Protein AF-A0A0B1SMQ4-F1 (afdb_monomer)

Sequence (49 aa):
MRIETDFELKKALMAMNITDMFSNEADLSGISESFPLNVSNATHRALIE

Radius of gyration: 14.46 Å; Cα contacts (8 Å, |Δi|>4): 65; chains: 1; bounding box: 33×20×36 Å

Organism: Oesophagostomum dentatum (NCBI:txid61180)

Nearest PDB structures (foldseek):
  8r21-assembly1_A  TM=9.644E-01  e=3.039E-03  Homo sapiens
  3dru-assembly3_C  TM=9.609E-01  e=6.674E-03  Homo sapiens
  8pi2-assembly1_A  TM=9.491E-01  e=7.701E-03  Homo sapiens
  6i4v-assembly1_A  TM=9.505E-01  e=9.54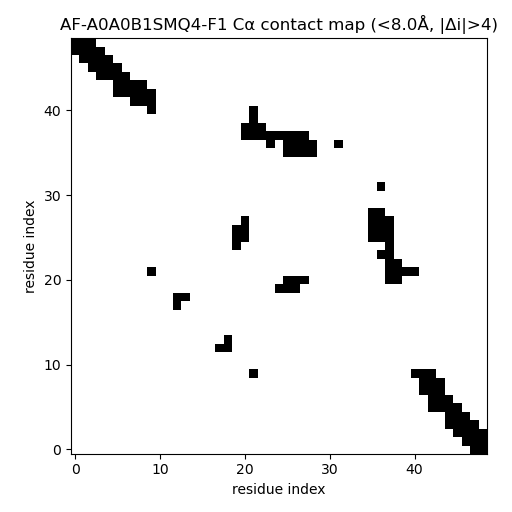3E-03  Homo sapiens
  2ol2-assembly2_B  TM=8.856E-01  e=8.885E-03  Homo sapiens

Mean predicted aligned error: 2.83 Å

InterPro domains:
  IPR023796 Serpin domain [PF00079] (2-49)
  IPR036186 Serpin superfamily [SSF56574] (2-49)
  IPR042178 Serpin superfamily, domain 1 [G3DSA:3.30.497.10] (1-49)

pLDDT: mean 96.59, std 2.44, range [84.12, 98.38]

Foldseek 3Di:
DKDKDKDQVQVVCVVVVVPCLCDQNNDPCVPPVPDRDHDVGDMDMDIDD

Solvent-accessible surface area (backbone atoms only — not comparabl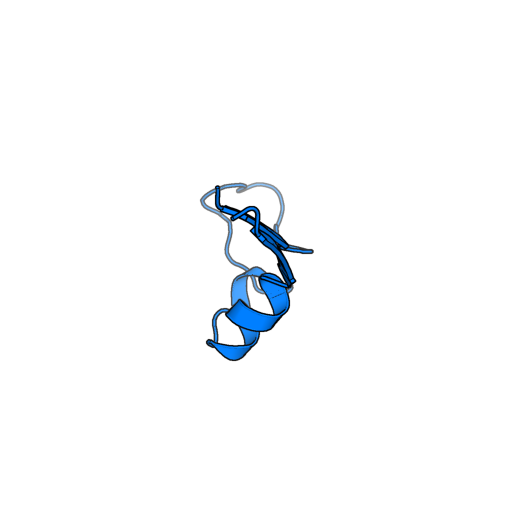e to full-atom values): 3086 Å² total; per-residue (Å²): 107,83,46,77,50,79,41,65,41,46,64,54,38,40,76,70,71,58,43,52,55,62,37,95,78,18,86,42,54,96,79,36,81,88,51,92,47,58,44,90,74,47,75,45,74,51,76,45,107

Structure (mmCIF, N/CA/C/O backbone):
data_AF-A0A0B1SMQ4-F1
#
_entry.id   AF-A0A0B1SMQ4-F1
#
loop_
_atom_site.group_PDB
_atom_site.id
_atom_site.type_symbol
_atom_site.label_atom_id
_atom_site.label_alt_id
_atom_site.label_comp_id
_atom_site.label_asym_id
_atom_site.label_entity_id
_atom_site.label_seq_id
_atom_site.pdbx_PDB_ins_code
_atom_site.Cartn_x
_atom_site.Cartn_y
_atom_site.Cartn_z
_atom_site.occupancy
_atom_site.B_iso_or_equiv
_atom_site.auth_seq_id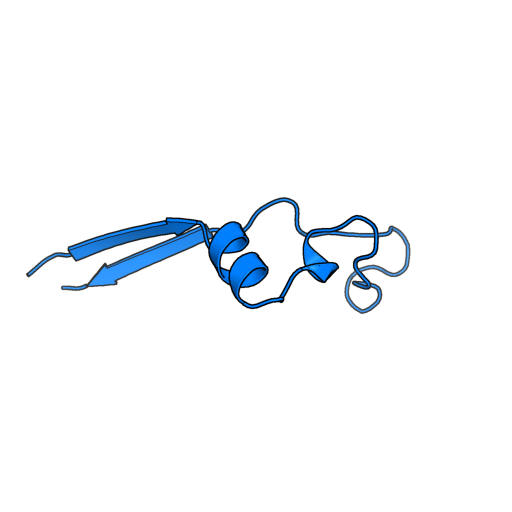
_atom_site.auth_comp_id
_atom_site.auth_asym_id
_atom_site.auth_atom_id
_atom_site.pdbx_PDB_model_num
ATOM 1 N N . MET A 1 1 ? -18.401 8.570 22.059 1.00 84.12 1 MET A N 1
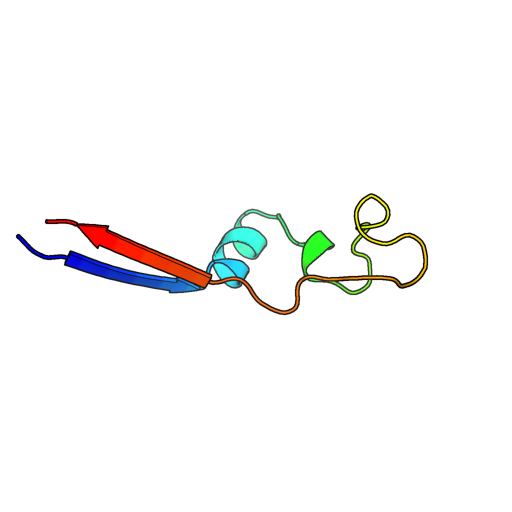ATOM 2 C CA . MET A 1 1 ? -17.700 7.327 22.476 1.00 84.12 1 MET A CA 1
ATOM 3 C C . MET A 1 1 ? -16.392 7.361 21.731 1.00 84.12 1 MET A C 1
ATOM 5 O O . MET A 1 1 ? -16.453 7.384 20.515 1.00 84.12 1 MET A O 1
ATOM 9 N N . ARG A 1 2 ? -15.244 7.390 22.412 1.00 92.06 2 ARG A N 1
ATOM 10 C CA . ARG A 1 2 ? -13.968 7.481 21.700 1.00 92.06 2 ARG A CA 1
ATOM 11 C C . ARG A 1 2 ? -13.489 6.095 21.264 1.00 92.06 2 ARG A C 1
ATOM 13 O O . ARG A 1 2 ? -13.271 5.245 22.125 1.00 92.06 2 ARG A O 1
ATOM 20 N N . ILE A 1 3 ? -13.315 5.882 19.961 1.00 96.25 3 ILE A N 1
ATOM 21 C CA . ILE A 1 3 ? -12.717 4.667 19.383 1.00 96.25 3 ILE A CA 1
ATOM 22 C C . ILE A 1 3 ? -11.447 5.063 18.633 1.00 96.25 3 ILE A C 1
ATOM 24 O O . ILE A 1 3 ? -11.479 5.979 17.818 1.00 96.25 3 ILE A O 1
ATOM 28 N N . GLU A 1 4 ? -10.349 4.354 18.885 1.00 97.12 4 GLU A N 1
ATOM 29 C CA . GLU A 1 4 ? -9.077 4.508 18.177 1.00 97.12 4 GLU A CA 1
ATOM 30 C C . GLU A 1 4 ? -8.661 3.152 17.599 1.00 97.12 4 GLU A C 1
ATOM 32 O O . GLU A 1 4 ? -8.744 2.132 18.286 1.00 97.12 4 GLU A O 1
ATOM 37 N N . THR A 1 5 ? -8.276 3.129 16.323 1.00 96.94 5 THR A N 1
ATOM 38 C CA . THR A 1 5 ? -7.902 1.898 15.613 1.00 96.94 5 THR A CA 1
ATOM 39 C C . THR A 1 5 ? -6.672 2.123 14.752 1.00 96.94 5 THR A C 1
ATOM 41 O O . THR A 1 5 ? -6.591 3.124 14.042 1.00 96.94 5 THR A O 1
ATOM 44 N N . ASP A 1 6 ? -5.759 1.158 14.787 1.00 97.06 6 ASP A N 1
ATOM 45 C CA . ASP A 1 6 ? -4.641 1.027 13.859 1.00 97.06 6 ASP A CA 1
ATOM 46 C C . ASP A 1 6 ? -4.861 -0.209 12.985 1.00 97.06 6 ASP A C 1
ATOM 48 O O . ASP A 1 6 ? -5.350 -1.244 13.444 1.00 97.06 6 ASP A O 1
ATOM 52 N N . PHE A 1 7 ? -4.498 -0.103 11.713 1.00 96.19 7 PHE A N 1
ATOM 53 C CA . PHE A 1 7 ? -4.740 -1.136 10.722 1.00 96.19 7 PHE A CA 1
ATOM 54 C C . PHE A 1 7 ? -3.541 -1.300 9.787 1.00 96.19 7 PHE A C 1
ATOM 56 O O . PHE A 1 7 ? -3.014 -0.335 9.219 1.00 96.19 7 PHE A O 1
ATOM 63 N N . GLU A 1 8 ? -3.116 -2.552 9.612 1.00 97.12 8 GLU A N 1
ATOM 64 C CA . GLU A 1 8 ? -2.017 -2.943 8.726 1.00 97.12 8 GLU A CA 1
ATOM 65 C C . GLU A 1 8 ? -2.467 -2.894 7.259 1.00 97.12 8 GLU A C 1
ATOM 67 O O . GLU A 1 8 ? -2.714 -3.917 6.613 1.00 97.12 8 GLU A O 1
ATOM 72 N N . LEU A 1 9 ? -2.569 -1.675 6.727 1.00 98.38 9 LEU A N 1
ATOM 73 C CA . LEU A 1 9 ? -3.124 -1.404 5.404 1.00 98.38 9 LEU A CA 1
ATOM 74 C C . LEU A 1 9 ? -2.418 -2.198 4.296 1.00 98.38 9 LEU A C 1
ATOM 76 O O . LEU A 1 9 ? -3.095 -2.743 3.428 1.00 98.38 9 LEU A O 1
ATOM 80 N N . LYS A 1 10 ? -1.086 -2.351 4.355 1.00 98.12 10 LYS A N 1
ATOM 81 C CA . LYS A 1 10 ? -0.340 -3.188 3.396 1.00 98.12 10 LYS A CA 1
ATOM 82 C C . LYS A 1 10 ? -0.909 -4.609 3.301 1.00 98.12 10 LYS A C 1
ATOM 84 O O . LYS A 1 10 ? -1.158 -5.090 2.200 1.00 98.12 10 LYS A O 1
ATOM 89 N N . LYS A 1 11 ? -1.142 -5.279 4.437 1.00 98.12 11 LYS A N 1
ATOM 90 C CA . LYS A 1 11 ? -1.637 -6.668 4.444 1.00 98.12 11 LYS A CA 1
ATOM 91 C C . LYS A 1 11 ? -3.045 -6.761 3.864 1.00 98.12 11 LYS A C 1
ATOM 93 O O . LYS A 1 11 ? -3.332 -7.679 3.102 1.00 98.12 11 LYS A O 1
ATOM 98 N N . ALA A 1 12 ? -3.899 -5.798 4.194 1.00 98.25 12 ALA A N 1
ATOM 99 C CA . ALA A 1 12 ? -5.263 -5.757 3.687 1.00 98.25 12 ALA A CA 1
ATOM 100 C C . ALA A 1 12 ? -5.322 -5.528 2.173 1.00 98.25 12 ALA A C 1
ATOM 102 O O . ALA A 1 12 ? -6.022 -6.256 1.477 1.00 98.25 12 ALA A O 1
ATOM 103 N N . LEU A 1 13 ? -4.547 -4.572 1.654 1.00 98.38 13 LEU A N 1
ATOM 104 C CA . LEU A 1 13 ? -4.484 -4.291 0.219 1.00 98.38 13 LEU A CA 1
ATOM 105 C C . LEU A 1 13 ? -3.935 -5.491 -0.566 1.00 98.38 13 LEU A C 1
ATOM 107 O O . LEU A 1 13 ? -4.511 -5.861 -1.588 1.00 98.38 13 LEU A O 1
ATOM 111 N N . MET A 1 14 ? -2.907 -6.172 -0.047 1.00 98.00 14 MET A N 1
ATOM 112 C CA . MET A 1 14 ? -2.406 -7.411 -0.654 1.00 98.00 14 MET A CA 1
ATOM 113 C C . MET A 1 14 ? -3.470 -8.517 -0.683 1.00 98.00 14 MET A C 1
ATOM 115 O O . MET A 1 14 ? -3.617 -9.192 -1.698 1.00 98.00 14 MET A O 1
ATOM 119 N N . ALA A 1 15 ? -4.257 -8.678 0.388 1.00 98.31 15 ALA A N 1
ATOM 120 C CA . ALA A 1 15 ? -5.374 -9.629 0.419 1.00 98.31 15 ALA A CA 1
ATOM 121 C C . ALA A 1 15 ? -6.500 -9.268 -0.573 1.00 98.31 15 ALA A C 1
ATOM 123 O O . ALA A 1 15 ? -7.243 -10.144 -1.007 1.00 98.31 15 ALA A O 1
ATOM 124 N N . MET A 1 16 ? -6.601 -7.993 -0.961 1.00 98.19 16 MET A N 1
ATOM 125 C CA . MET A 1 16 ? -7.498 -7.488 -2.007 1.00 98.19 16 MET A CA 1
ATOM 126 C C . MET A 1 16 ? -6.876 -7.521 -3.414 1.00 98.19 16 MET A C 1
ATOM 128 O O . MET A 1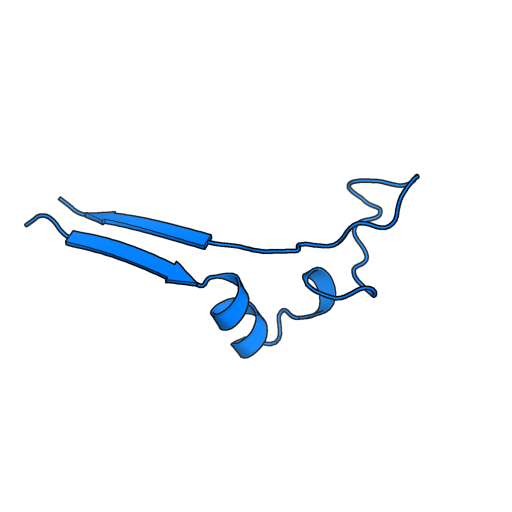 16 ? -7.430 -6.928 -4.338 1.00 98.19 16 MET A O 1
ATOM 132 N N . ASN A 1 17 ? -5.746 -8.212 -3.592 1.00 98.25 17 ASN A N 1
ATOM 133 C CA . ASN A 1 17 ? -5.021 -8.341 -4.858 1.00 98.25 17 ASN A CA 1
ATOM 134 C C . ASN A 1 17 ? -4.375 -7.036 -5.372 1.00 98.25 17 ASN A C 1
ATOM 136 O O . ASN A 1 17 ? -4.060 -6.916 -6.553 1.00 98.25 17 ASN A O 1
ATOM 140 N N . ILE A 1 18 ? -4.143 -6.065 -4.482 1.00 98.19 18 ILE A N 1
ATOM 141 C CA . ILE A 1 18 ? -3.333 -4.869 -4.748 1.00 98.19 18 ILE A CA 1
ATOM 142 C C . ILE A 1 18 ? -1.917 -5.173 -4.252 1.00 98.19 18 ILE A C 1
ATOM 144 O O . ILE A 1 18 ? -1.549 -4.867 -3.116 1.00 98.19 18 ILE A O 1
ATOM 148 N N . THR A 1 19 ? -1.143 -5.864 -5.085 1.00 98.12 19 THR A N 1
ATOM 149 C CA . THR A 1 19 ? 0.163 -6.429 -4.708 1.00 98.12 19 THR A CA 1
ATOM 150 C C . THR A 1 19 ? 1.340 -5.710 -5.349 1.00 98.12 19 THR A C 1
ATOM 152 O O . THR A 1 19 ? 2.363 -5.529 -4.690 1.00 98.12 19 THR A O 1
ATOM 155 N N . ASP A 1 20 ? 1.189 -5.266 -6.596 1.00 98.19 20 ASP A N 1
ATOM 156 C CA . ASP A 1 20 ? 2.310 -4.850 -7.447 1.00 98.19 20 ASP A CA 1
ATOM 157 C C . ASP A 1 20 ? 3.091 -3.689 -6.836 1.00 98.19 20 ASP A C 1
ATOM 159 O O . ASP A 1 20 ? 4.314 -3.743 -6.746 1.00 98.19 20 ASP A O 1
ATOM 163 N N . MET A 1 21 ? 2.391 -2.695 -6.282 1.00 97.31 21 MET A N 1
ATOM 164 C CA . MET A 1 21 ? 3.019 -1.528 -5.652 1.00 97.31 21 MET A CA 1
ATOM 165 C C . MET A 1 21 ? 3.905 -1.860 -4.438 1.00 97.31 21 MET A C 1
ATOM 167 O O . MET A 1 21 ? 4.723 -1.034 -4.041 1.00 97.31 21 MET A O 1
ATOM 171 N N . PHE A 1 22 ? 3.742 -3.041 -3.832 1.00 98.12 22 PHE A N 1
ATOM 172 C CA . PHE A 1 22 ? 4.516 -3.504 -2.674 1.00 98.12 22 PHE A CA 1
ATOM 173 C C . PHE A 1 22 ? 5.661 -4.458 -3.046 1.00 98.12 22 PHE A C 1
ATOM 175 O O . PHE A 1 22 ? 6.310 -5.010 -2.151 1.00 98.12 22 PHE A O 1
ATOM 182 N N . SER A 1 23 ? 5.873 -4.686 -4.341 1.00 97.00 23 SER A N 1
ATOM 183 C CA . SER A 1 23 ? 6.846 -5.626 -4.898 1.00 97.00 23 SER A CA 1
ATOM 184 C C . SER A 1 23 ? 8.036 -4.892 -5.532 1.00 97.00 23 SER A C 1
ATOM 186 O O . SER A 1 23 ? 8.086 -3.662 -5.512 1.00 97.00 23 SER A O 1
ATOM 188 N N . ASN A 1 24 ? 9.023 -5.616 -6.060 1.00 95.56 24 ASN A N 1
ATOM 189 C CA . ASN A 1 24 ? 10.124 -4.986 -6.807 1.00 95.56 24 ASN A CA 1
ATOM 190 C C . ASN A 1 24 ? 9.720 -4.672 -8.258 1.00 95.56 24 ASN A C 1
ATOM 192 O O . ASN A 1 24 ? 10.440 -3.976 -8.967 1.00 95.56 24 ASN A O 1
ATOM 196 N N . GLU A 1 25 ? 8.565 -5.178 -8.675 1.00 95.12 25 GLU A N 1
ATOM 197 C CA . GLU A 1 25 ? 7.955 -5.040 -9.989 1.00 95.12 25 GLU A CA 1
ATOM 198 C C . GLU A 1 25 ? 7.004 -3.830 -10.061 1.00 95.12 25 GLU A C 1
ATOM 200 O O . GLU A 1 25 ? 6.331 -3.630 -11.070 1.00 95.12 25 GLU A O 1
ATOM 205 N N . ALA A 1 26 ? 6.933 -3.021 -8.997 1.00 97.62 26 ALA A N 1
ATOM 206 C CA . ALA A 1 26 ? 6.098 -1.829 -8.931 1.00 97.62 26 ALA A CA 1
ATOM 207 C C . ALA A 1 26 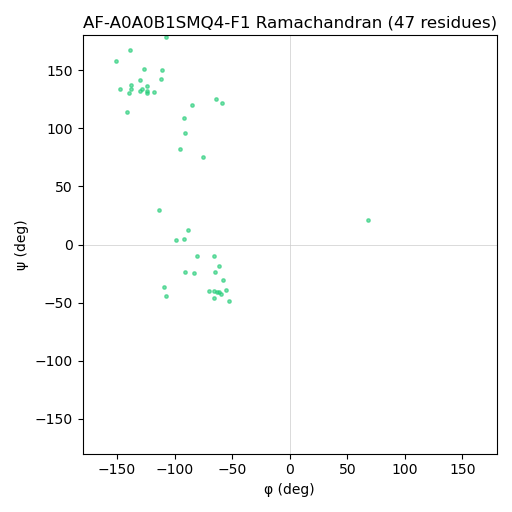? 6.453 -0.822 -10.040 1.00 97.62 26 ALA A C 1
ATOM 209 O O . ALA A 1 26 ? 7.574 -0.313 -10.095 1.00 97.62 26 ALA A O 1
ATOM 210 N N . ASP A 1 27 ? 5.476 -0.467 -10.878 1.00 96.88 27 ASP A N 1
ATOM 211 C CA . ASP A 1 27 ? 5.611 0.651 -11.812 1.00 96.88 27 ASP A CA 1
ATOM 212 C C . ASP A 1 27 ? 5.104 1.943 -11.162 1.00 96.88 27 ASP A C 1
ATOM 214 O O . ASP A 1 27 ? 3.908 2.241 -11.136 1.00 96.88 27 ASP A O 1
ATOM 218 N N . LEU A 1 28 ? 6.045 2.703 -10.606 1.00 97.25 28 LEU A N 1
ATOM 219 C CA . LEU A 1 28 ? 5.823 4.041 -10.056 1.00 97.25 28 LEU A CA 1
ATOM 220 C C . LEU A 1 28 ? 6.560 5.114 -10.878 1.00 97.25 28 LEU A C 1
ATOM 222 O O . LEU A 1 28 ? 6.951 6.153 -10.339 1.00 97.25 28 LEU A O 1
ATOM 226 N N . SER A 1 29 ? 6.742 4.879 -12.184 1.00 96.62 29 SER A N 1
ATOM 227 C CA . SER A 1 29 ? 7.436 5.798 -13.105 1.00 96.62 29 SER A CA 1
ATOM 228 C C . SER A 1 29 ? 6.805 7.193 -13.165 1.00 96.62 29 SER A C 1
ATOM 230 O O . SER A 1 29 ? 7.517 8.185 -13.285 1.00 96.62 29 SER A O 1
ATOM 232 N N . GLY A 1 30 ? 5.485 7.294 -12.962 1.00 97.12 30 GLY A N 1
ATOM 233 C CA . GLY A 1 30 ? 4.781 8.577 -12.840 1.00 97.12 30 GLY A CA 1
ATOM 234 C C . GLY A 1 30 ? 5.157 9.415 -11.606 1.00 97.12 30 GLY A C 1
ATOM 235 O O . GLY A 1 30 ? 4.745 10.569 -11.516 1.00 97.12 30 GLY A O 1
ATOM 236 N N . ILE A 1 31 ? 5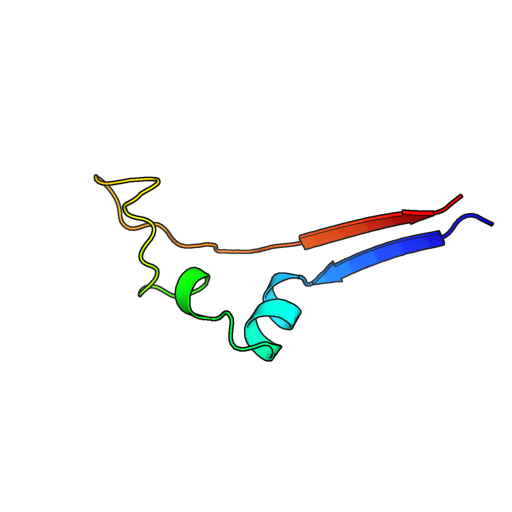.910 8.852 -10.653 1.00 97.06 31 ILE A N 1
ATOM 237 C CA . ILE A 1 31 ? 6.431 9.541 -9.458 1.00 97.06 31 ILE A CA 1
ATOM 238 C C . ILE A 1 31 ? 7.942 9.773 -9.584 1.00 97.06 31 ILE A C 1
ATOM 240 O O . ILE A 1 31 ? 8.429 10.852 -9.249 1.00 97.06 31 ILE A O 1
ATOM 244 N N . SER A 1 32 ? 8.687 8.760 -10.032 1.00 97.19 32 SER A N 1
ATOM 245 C CA . SER A 1 32 ? 10.145 8.800 -10.174 1.00 97.19 32 SER A CA 1
ATOM 246 C C . SER A 1 32 ? 10.571 8.068 -11.438 1.00 97.19 32 SER A C 1
ATOM 248 O O . SER A 1 32 ? 10.454 6.849 -11.527 1.00 97.19 32 SER A O 1
ATOM 250 N N . GLU A 1 33 ? 11.127 8.813 -12.389 1.00 92.50 33 GLU A N 1
ATOM 251 C CA . GLU A 1 33 ? 11.663 8.254 -13.635 1.00 92.50 33 GLU A CA 1
ATOM 252 C C . GLU A 1 33 ? 13.097 7.723 -13.476 1.00 92.50 33 GLU A C 1
ATOM 254 O O . GLU A 1 33 ? 13.543 6.871 -14.239 1.00 92.50 33 GLU A O 1
ATOM 259 N N . SER A 1 34 ? 13.846 8.235 -12.495 1.00 93.31 34 SER A N 1
ATOM 260 C CA . SER A 1 34 ? 15.288 7.998 -12.349 1.00 93.31 34 SER A CA 1
ATOM 261 C C . SER A 1 34 ? 15.639 6.794 -11.478 1.00 93.31 34 SER A C 1
ATOM 263 O O . SER A 1 34 ? 16.716 6.219 -11.635 1.00 93.31 34 SER A O 1
ATOM 265 N N . PHE A 1 35 ? 14.740 6.394 -10.578 1.00 92.44 35 PHE A N 1
ATOM 266 C CA . PHE A 1 35 ? 14.942 5.257 -9.683 1.00 92.44 35 PHE A CA 1
ATOM 267 C C . PHE A 1 35 ? 13.661 4.429 -9.575 1.00 92.44 35 PHE A C 1
ATOM 269 O O . PHE A 1 35 ? 12.601 5.023 -9.351 1.00 92.44 35 PHE A O 1
ATOM 276 N N . PRO A 1 36 ? 13.745 3.087 -9.678 1.00 94.75 36 PRO A N 1
ATOM 277 C CA . PRO A 1 36 ? 12.605 2.220 -9.418 1.00 94.75 36 PRO A CA 1
ATOM 278 C C . PRO A 1 36 ? 12.198 2.351 -7.949 1.00 94.75 36 PRO A C 1
ATOM 280 O O . PRO A 1 36 ? 13.022 2.189 -7.045 1.00 94.75 36 PRO A O 1
ATOM 283 N N . LEU A 1 37 ? 10.928 2.676 -7.718 1.00 97.19 37 LEU A N 1
ATOM 284 C CA . LEU A 1 37 ? 10.353 2.829 -6.387 1.00 97.19 37 LEU A CA 1
ATOM 285 C C . LEU A 1 37 ? 9.364 1.707 -6.109 1.00 97.19 37 LEU A C 1
ATOM 287 O O . LEU A 1 37 ? 8.663 1.247 -7.004 1.00 97.19 37 LEU A O 1
ATOM 291 N N . ASN A 1 38 ? 9.236 1.355 -4.836 1.00 97.75 38 ASN A N 1
ATOM 292 C CA . ASN A 1 38 ? 8.137 0.552 -4.334 1.00 97.75 38 ASN A CA 1
ATOM 293 C C . ASN A 1 38 ? 7.647 1.085 -2.988 1.00 97.75 38 ASN A C 1
ATOM 295 O O . ASN A 1 38 ? 8.292 1.909 -2.332 1.00 97.75 38 ASN A O 1
ATOM 299 N N . VAL A 1 39 ? 6.484 0.604 -2.563 1.00 98.12 39 VAL A N 1
ATOM 300 C CA . VAL A 1 39 ? 5.948 0.893 -1.238 1.00 98.12 39 VAL A CA 1
ATOM 301 C C . VAL A 1 39 ? 6.410 -0.194 -0.277 1.00 98.12 39 VAL A C 1
ATOM 303 O O . VAL A 1 39 ? 5.953 -1.336 -0.307 1.00 98.12 39 VAL A O 1
ATOM 306 N N . SER A 1 40 ? 7.316 0.163 0.629 1.00 97.50 40 SER A N 1
ATOM 307 C CA . SER A 1 40 ? 7.820 -0.773 1.637 1.00 97.50 40 SER A CA 1
ATOM 308 C C . SER A 1 40 ? 6.755 -1.111 2.688 1.00 97.50 40 SER A C 1
ATOM 310 O O . SER A 1 40 ? 6.611 -2.281 3.064 1.00 97.50 40 SER A O 1
ATOM 312 N N . ASN A 1 41 ? 5.961 -0.124 3.121 1.00 97.56 41 ASN A N 1
ATOM 313 C CA . ASN A 1 41 ? 4.909 -0.281 4.126 1.00 97.56 41 ASN A CA 1
ATOM 314 C C . ASN A 1 41 ? 3.747 0.714 3.934 1.00 97.56 41 ASN A C 1
ATOM 316 O O . ASN A 1 41 ? 3.925 1.772 3.336 1.00 97.56 41 ASN A O 1
ATOM 320 N N . ALA A 1 42 ? 2.572 0.384 4.477 1.00 97.81 42 ALA A N 1
ATOM 321 C CA . ALA A 1 42 ? 1.394 1.248 4.509 1.00 97.81 42 ALA A CA 1
ATOM 322 C C . ALA A 1 42 ? 0.578 0.992 5.787 1.00 97.81 42 ALA A C 1
ATOM 324 O O . ALA A 1 42 ? 0.302 -0.163 6.128 1.00 97.81 42 ALA A O 1
ATOM 325 N N . THR A 1 43 ? 0.169 2.064 6.468 1.00 97.06 43 THR A 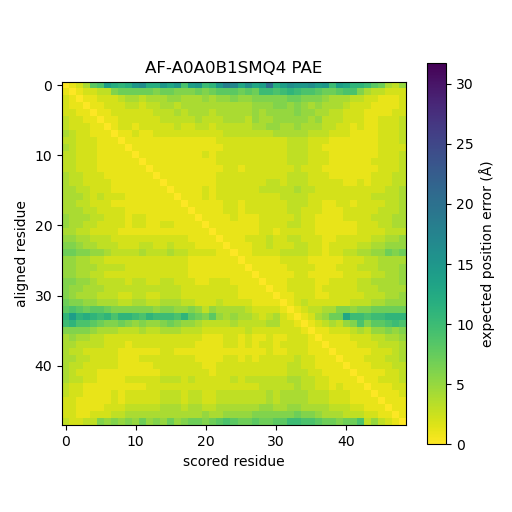N 1
ATOM 326 C CA . THR A 1 43 ? -0.608 2.025 7.717 1.00 97.06 43 THR A CA 1
ATOM 327 C C . THR A 1 43 ? -1.869 2.879 7.601 1.00 97.06 43 THR A C 1
ATOM 329 O O . THR A 1 43 ? -1.909 3.854 6.849 1.00 97.06 43 THR A O 1
ATOM 332 N N . HIS A 1 44 ? -2.913 2.511 8.340 1.00 97.81 44 HIS A N 1
ATOM 333 C CA . HIS A 1 44 ? -4.132 3.303 8.476 1.00 97.81 44 HIS A CA 1
ATOM 334 C C . HIS A 1 44 ? -4.472 3.453 9.957 1.00 97.81 44 HIS A C 1
ATOM 336 O O . HIS A 1 44 ? -4.465 2.464 10.684 1.00 97.81 44 HIS A O 1
ATOM 342 N N . ARG A 1 45 ? -4.768 4.679 10.393 1.00 97.06 45 ARG A N 1
ATOM 343 C CA . ARG A 1 45 ? -5.205 4.983 11.758 1.00 97.06 45 ARG A CA 1
ATOM 344 C C . ARG A 1 45 ? -6.486 5.804 11.708 1.00 97.06 45 ARG A C 1
ATOM 346 O O . ARG A 1 45 ? -6.541 6.780 10.959 1.00 97.06 45 ARG A O 1
ATOM 353 N N . ALA A 1 46 ? -7.475 5.439 12.518 1.00 97.56 46 ALA A N 1
ATOM 354 C CA . ALA A 1 46 ? -8.747 6.149 12.617 1.00 97.56 46 ALA A CA 1
ATOM 355 C C . ALA A 1 46 ? -9.120 6.450 14.075 1.00 97.56 46 ALA A C 1
ATOM 357 O O . ALA A 1 46 ? -8.918 5.618 14.961 1.00 97.56 46 ALA A O 1
ATOM 358 N N . LEU A 1 47 ? -9.691 7.640 14.287 1.00 97.44 47 LEU A N 1
ATOM 359 C CA . LEU A 1 47 ? -10.235 8.133 15.552 1.00 97.44 47 LEU A CA 1
ATOM 360 C C . LEU A 1 47 ? -11.706 8.523 15.333 1.00 97.44 47 LEU A C 1
ATOM 362 O O . LEU A 1 47 ? -12.007 9.246 14.385 1.00 97.44 47 LEU A O 1
ATOM 366 N N . ILE A 1 48 ? -12.603 8.051 16.196 1.00 96.19 48 ILE A N 1
ATOM 367 C CA . ILE A 1 48 ? -14.046 8.348 16.175 1.00 96.19 48 ILE A CA 1
ATOM 368 C C . ILE A 1 48 ? -14.429 8.920 17.541 1.00 96.19 48 ILE A C 1
ATOM 370 O O . ILE A 1 48 ? -13.997 8.369 18.556 1.00 96.19 48 IL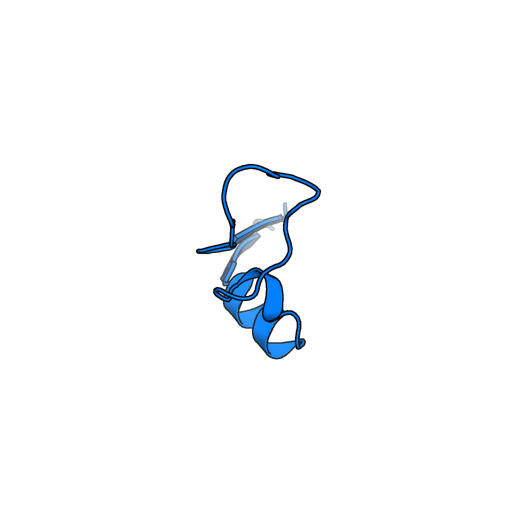E A O 1
ATOM 374 N N . GLU A 1 49 ? -15.237 9.985 17.567 1.00 92.62 49 GLU A N 1
ATOM 375 C CA . GLU A 1 49 ? -15.690 10.682 18.786 1.00 92.62 49 GLU A CA 1
ATOM 376 C C . GLU A 1 49 ? -17.220 10.720 18.916 1.00 92.62 49 GLU A C 1
ATOM 378 O O . GLU A 1 49 ? -17.895 11.011 17.903 1.00 92.62 49 GLU A O 1
#

Secondary structure (DSSP, 8-state):
--EEEEE-HHHHHHHTT--GGGSTT---TTT-SSS--------EEEEE-